Protein AF-A0A662VRE9-F1 (afdb_monomer_lite)

Foldseek 3Di:
DPVVVVVQVLVCLLCVVVVWDWPDKDWDDDPNFIKIWTWTDHPNAIEIEIEGPAEAELVNLVVQVVPDDPRYAAEYEYQHAYDPRNVVNCVVRVYHYDGNVNSVVSVVVVVVVVVVVVVVVVVVVVVVVVVVVVVVVVVD

Radius of gyration: 21.22 Å; chains: 1; bounding box: 34×25×76 Å

Secondary structure (DSSP, 8-state):
-HHHHHHHHHHHHHHHHTT-EEEEEEEEEETTEEEEEEEEEETTEEEEEEEESS-B-HHHHHHHHTTPPTTEEEEEEESS-B-HHHHHHHHHTT-EEE-HHHHHHHHHHHHHHHHHHHHHHHHHHHHHHHHHHHHHHH--

Structure (mmCIF, N/CA/C/O backbone):
data_AF-A0A662VRE9-F1
#
_entry.id   AF-A0A662VRE9-F1
#
loop_
_atom_site.group_PDB
_atom_site.id
_atom_site.type_symbol
_atom_site.label_atom_id
_atom_site.label_alt_id
_atom_site.label_comp_id
_atom_site.label_asym_id
_atom_site.label_entity_id
_atom_site.label_seq_id
_atom_site.pdbx_PDB_ins_code
_atom_site.Cartn_x
_atom_site.Cartn_y
_atom_site.Cartn_z
_atom_site.occupancy
_atom_site.B_iso_or_equiv
_atom_site.auth_seq_id
_atom_site.auth_comp_id
_atom_site.auth_asym_id
_atom_site.auth_atom_id
_atom_site.pdbx_PDB_model_num
ATOM 1 N N . MET A 1 1 ? 17.081 11.861 -3.967 1.00 49.03 1 MET A N 1
ATOM 2 C CA . MET A 1 1 ? 15.636 12.180 -4.040 1.00 49.03 1 MET A CA 1
ATOM 3 C C . MET A 1 1 ? 14.814 11.090 -4.731 1.00 49.03 1 MET A C 1
ATOM 5 O O . MET A 1 1 ? 13.612 11.078 -4.529 1.00 49.03 1 MET A O 1
ATOM 9 N N . GLU A 1 2 ? 15.421 10.143 -5.455 1.00 61.34 2 GLU A N 1
ATOM 10 C CA . GLU A 1 2 ? 14.694 9.115 -6.228 1.00 61.34 2 GLU A CA 1
ATOM 11 C C . GLU A 1 2 ? 13.970 8.054 -5.376 1.00 61.34 2 GLU A C 1
ATOM 13 O O . GLU A 1 2 ? 12.838 7.705 -5.690 1.00 61.34 2 GLU A O 1
ATOM 18 N N . ARG A 1 3 ? 14.542 7.620 -4.238 1.00 61.16 3 ARG A N 1
ATOM 19 C CA . ARG A 1 3 ? 13.941 6.555 -3.402 1.00 61.16 3 ARG A CA 1
ATOM 20 C C . ARG A 1 3 ? 12.524 6.865 -2.894 1.00 61.16 3 ARG A C 1
ATOM 22 O O . ARG A 1 3 ? 11.737 5.951 -2.727 1.00 61.16 3 ARG A O 1
ATOM 29 N N . GLY A 1 4 ? 12.183 8.131 -2.632 1.00 71.75 4 GLY A N 1
ATOM 30 C CA . GLY A 1 4 ? 10.859 8.486 -2.094 1.00 71.75 4 GLY A CA 1
ATOM 31 C C . GLY A 1 4 ? 9.720 8.333 -3.108 1.00 71.75 4 GLY A C 1
ATOM 32 O O . GLY A 1 4 ? 8.615 7.968 -2.723 1.00 71.75 4 GLY A O 1
ATOM 33 N N . LEU A 1 5 ? 10.001 8.582 -4.390 1.00 75.88 5 LEU A N 1
ATOM 34 C CA . LEU A 1 5 ? 9.031 8.409 -5.476 1.00 75.88 5 LEU A CA 1
ATOM 35 C C . LEU A 1 5 ? 8.783 6.922 -5.750 1.00 75.88 5 LEU A C 1
ATOM 37 O O . LEU A 1 5 ? 7.637 6.504 -5.869 1.00 75.88 5 LEU A O 1
ATOM 41 N N . GLU A 1 6 ? 9.848 6.120 -5.758 1.00 84.69 6 GLU A N 1
ATOM 42 C CA . GLU A 1 6 ? 9.763 4.666 -5.941 1.00 84.69 6 GLU A CA 1
ATOM 43 C C . GLU A 1 6 ? 8.912 3.998 -4.848 1.00 84.69 6 GLU A C 1
ATOM 45 O O . GLU A 1 6 ? 8.034 3.189 -5.147 1.00 84.69 6 GLU A O 1
ATOM 50 N N . LEU A 1 7 ? 9.100 4.393 -3.582 1.00 87.00 7 LEU A N 1
ATOM 51 C CA . LEU A 1 7 ? 8.306 3.863 -2.471 1.00 87.00 7 LEU A CA 1
ATOM 52 C C . LEU A 1 7 ? 6.823 4.251 -2.566 1.00 87.00 7 LEU A C 1
ATOM 54 O O . LEU A 1 7 ? 5.960 3.429 -2.259 1.00 87.00 7 LEU A O 1
ATOM 58 N N . GLU A 1 8 ? 6.502 5.469 -3.015 1.00 90.38 8 GLU A N 1
ATOM 59 C CA . GLU A 1 8 ? 5.107 5.861 -3.249 1.00 90.38 8 GLU A CA 1
ATOM 60 C C . GLU A 1 8 ? 4.468 5.005 -4.352 1.00 90.38 8 GLU A C 1
ATOM 62 O O . GLU A 1 8 ? 3.349 4.510 -4.192 1.00 90.38 8 GLU A O 1
ATOM 67 N N . GLU A 1 9 ? 5.185 4.798 -5.460 1.00 90.88 9 GLU A N 1
ATOM 68 C CA . GLU A 1 9 ? 4.731 3.956 -6.568 1.00 90.88 9 GLU A CA 1
ATOM 69 C C . GLU A 1 9 ? 4.517 2.501 -6.145 1.00 90.88 9 GLU A C 1
ATOM 71 O O . GLU A 1 9 ? 3.559 1.864 -6.581 1.00 90.88 9 GLU A O 1
ATOM 76 N N . ASP A 1 10 ? 5.397 1.955 -5.309 1.00 91.31 10 ASP A N 1
ATOM 77 C CA . ASP A 1 10 ? 5.279 0.602 -4.765 1.00 91.31 10 ASP A CA 1
ATOM 78 C C . ASP A 1 10 ? 4.040 0.448 -3.886 1.00 91.31 10 ASP A C 1
ATOM 80 O O . ASP A 1 10 ? 3.252 -0.486 -4.062 1.00 91.31 10 ASP A O 1
ATOM 84 N N . VAL A 1 11 ? 3.822 1.395 -2.975 1.00 92.62 11 VAL A N 1
ATOM 85 C CA . VAL A 1 11 ? 2.663 1.390 -2.083 1.00 92.62 11 VAL A CA 1
ATOM 86 C C . VAL A 1 11 ? 1.356 1.523 -2.882 1.00 92.62 11 VAL A C 1
ATOM 88 O O . VAL A 1 11 ? 0.415 0.753 -2.655 1.00 92.62 11 VAL A O 1
ATOM 91 N N . ARG A 1 12 ? 1.306 2.429 -3.871 1.00 95.19 12 ARG A N 1
ATOM 92 C CA . ARG A 1 12 ? 0.157 2.572 -4.786 1.00 95.19 12 ARG A CA 1
ATOM 93 C C . ARG A 1 12 ? -0.091 1.295 -5.581 1.00 95.19 12 ARG A C 1
ATOM 95 O O . ARG A 1 12 ? -1.219 0.808 -5.611 1.00 95.19 12 ARG A O 1
ATOM 102 N N . PHE A 1 13 ? 0.960 0.709 -6.156 1.00 93.00 13 PHE A N 1
ATOM 103 C CA . PHE A 1 13 ? 0.867 -0.537 -6.913 1.00 93.00 13 PHE A CA 1
ATOM 104 C C . PHE A 1 13 ? 0.253 -1.664 -6.073 1.00 93.00 13 PHE A C 1
ATOM 106 O O . PHE A 1 13 ? -0.637 -2.378 -6.540 1.00 93.00 13 PHE A O 1
ATOM 113 N N . ILE A 1 14 ? 0.690 -1.828 -4.820 1.00 93.88 14 ILE A N 1
ATOM 114 C CA . ILE A 1 14 ? 0.155 -2.866 -3.930 1.00 93.88 14 ILE A CA 1
ATOM 115 C C . ILE A 1 14 ? -1.339 -2.636 -3.664 1.00 93.88 14 ILE A C 1
ATOM 117 O O . ILE A 1 14 ? -2.124 -3.587 -3.749 1.00 93.88 14 ILE A O 1
ATOM 121 N N . ALA A 1 15 ? -1.746 -1.394 -3.378 1.00 94.75 15 ALA A N 1
ATOM 122 C CA . ALA A 1 15 ? -3.147 -1.041 -3.154 1.00 94.75 15 ALA A CA 1
ATOM 123 C C . ALA A 1 15 ? -4.014 -1.333 -4.395 1.00 94.75 15 ALA A C 1
ATOM 125 O O . ALA A 1 15 ? -5.060 -1.979 -4.290 1.00 94.75 15 ALA A O 1
ATOM 126 N N . GLU A 1 16 ? -3.548 -0.961 -5.584 1.00 93.81 16 GLU A N 1
ATOM 127 C CA . GLU A 1 16 ? -4.246 -1.223 -6.846 1.00 93.81 16 GLU A CA 1
ATOM 128 C C . GLU A 1 16 ? -4.378 -2.722 -7.138 1.00 93.81 16 GLU A C 1
ATOM 130 O O . GLU A 1 16 ? -5.448 -3.193 -7.527 1.00 93.81 16 GLU A O 1
ATOM 135 N N . LYS A 1 17 ? -3.335 -3.523 -6.876 1.00 92.06 17 LYS A N 1
ATOM 136 C CA . LYS A 1 17 ? -3.397 -4.990 -7.032 1.00 92.06 17 LYS A CA 1
ATOM 137 C C . LYS A 1 17 ? -4.331 -5.674 -6.045 1.00 92.06 17 LYS A C 1
ATOM 139 O O . LYS A 1 17 ? -4.793 -6.783 -6.303 1.00 92.06 17 LYS A O 1
ATOM 144 N N . LEU A 1 18 ? -4.636 -5.017 -4.936 1.00 91.94 18 LEU A N 1
ATOM 145 C CA . LEU A 1 18 ? -5.662 -5.442 -3.993 1.00 91.94 18 LEU A CA 1
ATOM 146 C C . LEU A 1 18 ? -7.084 -5.027 -4.416 1.00 91.94 18 LEU A C 1
ATOM 148 O O . LEU A 1 18 ? -8.053 -5.371 -3.726 1.00 91.94 18 LEU A O 1
ATOM 152 N N . GLY A 1 19 ? -7.221 -4.328 -5.545 1.00 94.50 19 GLY A N 1
ATOM 153 C CA . GLY A 1 19 ? -8.485 -3.831 -6.081 1.00 94.50 19 GLY A CA 1
ATOM 154 C C . GLY A 1 19 ? -8.951 -2.529 -5.434 1.00 94.50 19 GLY A C 1
ATOM 155 O O . GLY A 1 19 ? -10.142 -2.239 -5.473 1.00 94.50 19 GLY A O 1
ATOM 156 N N . PHE A 1 20 ? -8.052 -1.777 -4.796 1.00 96.75 20 PHE A N 1
ATOM 157 C CA . PHE A 1 20 ? -8.370 -0.448 -4.286 1.00 96.75 20 PHE A CA 1
ATOM 158 C C . PHE A 1 20 ? -8.099 0.617 -5.343 1.00 96.75 20 PHE A C 1
ATOM 160 O O . PHE A 1 20 ? -7.101 0.563 -6.058 1.00 96.75 20 PHE A O 1
ATOM 167 N N . LYS A 1 21 ? -8.955 1.634 -5.382 1.00 97.00 21 LYS A N 1
ATOM 168 C CA . LYS A 1 21 ? -8.656 2.908 -6.029 1.00 97.00 21 LYS A CA 1
ATOM 169 C C . LYS A 1 21 ? -7.985 3.823 -5.006 1.00 97.00 21 LYS A C 1
ATOM 171 O O . LYS A 1 21 ? -8.559 4.066 -3.945 1.00 97.00 21 LYS A O 1
ATOM 176 N N . VAL A 1 22 ? -6.789 4.319 -5.319 1.00 96.81 22 VAL A N 1
ATOM 177 C CA . VAL A 1 22 ? -6.075 5.297 -4.485 1.00 96.81 22 VAL A CA 1
ATOM 178 C C . VAL A 1 22 ? -6.590 6.694 -4.829 1.00 96.81 22 VAL A C 1
ATOM 180 O O . VAL A 1 22 ? -6.347 7.181 -5.929 1.00 96.81 22 VAL A O 1
ATOM 183 N N . GLU A 1 23 ? -7.310 7.339 -3.912 1.00 96.81 23 GLU A N 1
ATOM 184 C CA . GLU A 1 23 ? -7.794 8.714 -4.120 1.00 96.81 23 GLU A CA 1
ATOM 185 C C . GLU A 1 23 ? -6.683 9.731 -3.864 1.00 96.81 23 GLU A C 1
ATOM 187 O O . GLU A 1 23 ? -6.502 10.676 -4.628 1.00 96.81 23 GLU A O 1
ATOM 192 N N . TRP A 1 24 ? -5.909 9.513 -2.802 1.00 95.69 24 TRP A N 1
ATOM 193 C CA . TRP A 1 24 ? -4.709 10.283 -2.511 1.00 95.69 24 TRP A CA 1
ATOM 194 C C . TRP A 1 24 ? -3.704 9.442 -1.723 1.00 95.69 24 TRP A C 1
ATOM 196 O O . TRP A 1 24 ? -4.066 8.489 -1.028 1.00 95.69 24 TRP A O 1
ATOM 206 N N . CYS A 1 25 ? -2.434 9.812 -1.859 1.00 95.12 25 CYS A N 1
ATOM 207 C CA . CYS A 1 25 ? -1.303 9.259 -1.130 1.00 95.12 25 CYS A CA 1
ATOM 208 C C . CYS A 1 25 ? -0.430 10.436 -0.695 1.00 95.12 25 CYS A C 1
ATOM 210 O O . CYS A 1 25 ? -0.094 11.285 -1.519 1.00 95.12 25 CYS A O 1
ATOM 212 N N . GLU A 1 26 ? -0.116 10.509 0.590 1.00 94.88 26 GLU A N 1
ATOM 213 C CA . GLU A 1 26 ? 0.689 11.568 1.180 1.00 94.88 26 GLU A CA 1
ATOM 214 C C . GLU A 1 26 ? 1.864 10.949 1.928 1.00 94.88 26 GLU A C 1
ATOM 216 O O . GLU A 1 26 ? 1.700 10.037 2.742 1.00 94.88 26 GLU A O 1
ATOM 221 N N . ARG A 1 27 ? 3.060 11.466 1.659 1.00 94.19 27 ARG A N 1
ATOM 222 C CA . ARG A 1 27 ? 4.273 11.119 2.390 1.00 94.19 27 ARG A CA 1
ATOM 223 C C . ARG A 1 27 ? 4.355 11.969 3.653 1.00 94.19 27 ARG A C 1
ATOM 225 O O . ARG A 1 27 ? 4.435 13.191 3.563 1.00 94.19 27 ARG A O 1
ATOM 232 N N . LEU A 1 28 ? 4.391 11.326 4.812 1.00 92.81 28 LEU A N 1
ATOM 233 C CA . LEU A 1 28 ? 4.503 11.987 6.107 1.00 92.81 28 LEU A CA 1
ATOM 234 C C . LEU A 1 28 ? 5.832 11.632 6.769 1.00 92.81 28 LEU A C 1
ATOM 236 O O . LEU A 1 28 ? 6.323 10.507 6.661 1.00 92.81 28 LEU A O 1
ATOM 240 N N . LYS A 1 29 ? 6.405 12.614 7.467 1.00 90.25 29 LYS A N 1
ATOM 241 C CA . LYS A 1 29 ? 7.625 12.450 8.253 1.00 90.25 29 LYS A CA 1
ATOM 242 C C . LYS A 1 29 ? 7.408 12.987 9.665 1.00 90.25 29 LYS A C 1
ATOM 244 O O . LYS A 1 29 ? 7.075 14.161 9.822 1.00 90.25 29 LYS A O 1
ATOM 249 N N . ILE A 1 30 ? 7.592 12.142 10.676 1.00 85.44 30 ILE A N 1
ATOM 250 C CA . ILE A 1 30 ? 7.466 12.493 12.096 1.00 85.44 30 ILE A CA 1
ATOM 251 C C . ILE A 1 30 ? 8.793 12.157 12.776 1.00 85.44 30 ILE A C 1
ATOM 253 O O . ILE A 1 30 ? 9.121 10.994 12.975 1.00 85.44 30 ILE A O 1
ATOM 257 N N . GLY A 1 31 ? 9.579 13.180 13.116 1.00 87.50 31 GLY A N 1
ATOM 258 C CA . GLY A 1 31 ? 10.951 12.968 13.583 1.00 87.50 31 GLY A CA 1
ATOM 259 C C . GLY A 1 31 ? 11.794 12.289 12.500 1.00 87.50 31 GLY A C 1
ATOM 260 O O . GLY A 1 31 ? 11.887 12.802 11.381 1.00 87.50 31 GLY A O 1
ATOM 261 N N . ASP A 1 32 ? 12.371 11.135 12.829 1.00 85.06 32 ASP A N 1
ATOM 262 C CA . ASP A 1 32 ? 13.137 10.305 11.893 1.00 85.06 32 ASP A CA 1
ATOM 263 C C . ASP A 1 32 ? 12.278 9.265 11.159 1.00 85.06 32 ASP A C 1
ATOM 265 O O . ASP A 1 32 ? 12.742 8.661 10.190 1.00 85.06 32 ASP A O 1
ATOM 269 N N . ASP A 1 33 ? 11.014 9.109 11.559 1.00 84.81 33 ASP A N 1
ATOM 270 C CA . ASP A 1 33 ? 10.097 8.155 10.952 1.00 84.81 33 ASP A CA 1
ATOM 271 C C . ASP A 1 33 ? 9.454 8.716 9.690 1.00 84.81 33 ASP A C 1
ATOM 273 O O . ASP A 1 33 ? 8.970 9.849 9.654 1.00 84.81 33 ASP A O 1
ATOM 277 N N . GLU A 1 34 ? 9.392 7.877 8.663 1.00 90.31 34 GLU A N 1
ATOM 278 C CA . GLU A 1 34 ? 8.761 8.174 7.387 1.00 90.31 34 GLU A CA 1
ATOM 279 C C . GLU A 1 34 ? 7.752 7.081 7.028 1.00 90.31 34 GLU A C 1
ATOM 281 O O . GLU A 1 34 ? 8.064 5.889 7.064 1.00 90.31 34 GLU A O 1
ATOM 286 N N . PHE A 1 35 ? 6.540 7.493 6.660 1.00 94.50 35 PHE A N 1
ATOM 287 C CA . PHE A 1 35 ? 5.472 6.591 6.242 1.00 94.50 35 PHE A CA 1
ATOM 288 C C . PHE A 1 35 ? 4.571 7.262 5.203 1.00 94.50 35 PHE A C 1
ATOM 290 O O . PHE A 1 35 ? 4.551 8.486 5.064 1.00 94.50 35 PHE A O 1
ATOM 297 N N . PHE A 1 36 ? 3.794 6.461 4.479 1.00 96.25 36 PHE A N 1
ATOM 298 C CA . PHE A 1 36 ? 2.748 6.981 3.598 1.00 96.25 36 PHE A CA 1
ATOM 299 C C . PHE A 1 36 ? 1.386 6.828 4.245 1.00 96.25 36 PHE A C 1
ATOM 301 O O . PHE A 1 36 ? 1.075 5.778 4.805 1.00 96.25 36 PHE A O 1
ATOM 308 N N . LYS A 1 37 ? 0.552 7.853 4.123 1.00 96.62 37 LYS A N 1
ATOM 309 C CA . LYS A 1 37 ? -0.868 7.797 4.446 1.00 96.62 37 LYS A CA 1
ATOM 310 C C . LYS A 1 37 ? -1.663 7.841 3.150 1.00 96.62 37 LYS A C 1
ATOM 312 O O . LYS A 1 37 ? -1.336 8.595 2.241 1.00 96.62 37 LYS A O 1
ATOM 317 N N . MET A 1 38 ? -2.704 7.028 3.060 1.00 97.06 38 MET A N 1
ATOM 318 C CA . MET A 1 38 ? -3.542 6.933 1.873 1.00 97.06 38 MET A CA 1
ATOM 319 C C . MET A 1 38 ? -5.013 6.898 2.232 1.00 97.06 38 MET A C 1
ATOM 321 O O . MET A 1 38 ? -5.403 6.332 3.257 1.00 97.06 38 MET A O 1
ATOM 325 N N . PHE A 1 39 ? -5.825 7.397 1.308 1.00 97.12 39 PHE A N 1
ATOM 326 C CA . PHE A 1 39 ? -7.254 7.132 1.284 1.00 97.12 39 PHE A CA 1
ATOM 327 C C . PHE A 1 39 ? -7.602 6.265 0.085 1.00 97.12 39 PHE A C 1
ATOM 329 O O . PHE A 1 39 ? -7.261 6.579 -1.059 1.00 97.12 39 PHE A O 1
ATOM 336 N N . LEU A 1 40 ? -8.267 5.150 0.369 1.00 97.44 40 LEU A N 1
ATOM 337 C CA . LEU A 1 40 ? -8.555 4.106 -0.598 1.00 97.44 40 LEU A CA 1
ATOM 338 C C . LEU A 1 40 ? -10.062 3.864 -0.684 1.00 97.44 40 LEU A C 1
ATOM 340 O O . LEU A 1 40 ? -10.767 3.866 0.328 1.00 97.44 40 LEU A O 1
ATOM 344 N N . LEU A 1 41 ? -10.542 3.588 -1.894 1.00 97.12 41 LEU A N 1
ATOM 345 C CA . LEU A 1 41 ? -11.922 3.194 -2.162 1.00 97.12 41 LEU A CA 1
ATOM 346 C C . LEU A 1 41 ? -11.967 1.783 -2.741 1.00 97.12 41 LEU A C 1
ATOM 348 O O . LEU A 1 41 ? -11.171 1.443 -3.617 1.00 97.12 41 LEU A O 1
ATOM 352 N N . LYS A 1 42 ? -12.915 0.967 -2.278 1.00 96.56 42 LYS A N 1
ATOM 353 C CA . LYS A 1 42 ? -13.181 -0.360 -2.848 1.00 96.56 42 LYS A CA 1
ATOM 354 C C . LYS A 1 42 ? -14.618 -0.783 -2.589 1.00 96.56 42 LYS A C 1
ATOM 356 O O . LYS A 1 42 ? -15.047 -0.772 -1.441 1.00 96.56 42 LYS A O 1
ATOM 361 N N . ASP A 1 43 ? -15.337 -1.154 -3.647 1.00 94.81 43 ASP A N 1
ATOM 362 C CA . ASP A 1 43 ? -16.713 -1.673 -3.583 1.00 94.81 43 ASP A CA 1
ATOM 363 C C . ASP A 1 43 ? -17.667 -0.785 -2.750 1.00 94.81 43 ASP A C 1
ATOM 365 O O . ASP A 1 43 ? -18.484 -1.269 -1.973 1.00 94.81 43 ASP A O 1
ATOM 369 N N . GLY A 1 44 ? -17.520 0.542 -2.865 1.00 92.56 44 GLY A N 1
ATOM 370 C CA . GLY A 1 44 ? -18.280 1.533 -2.086 1.00 92.56 44 GLY A CA 1
ATOM 371 C C . GLY A 1 44 ? -17.779 1.768 -0.652 1.00 92.56 44 GLY A C 1
ATOM 372 O O . GLY A 1 44 ? -18.221 2.713 -0.003 1.00 92.56 44 GLY A O 1
ATOM 373 N N . GLY A 1 45 ? -16.831 0.966 -0.166 1.00 95.06 45 GLY A N 1
ATOM 374 C CA . GLY A 1 45 ? -16.171 1.139 1.125 1.00 95.06 45 GLY A CA 1
ATOM 375 C C . GLY A 1 45 ? -15.043 2.172 1.093 1.00 95.06 45 GLY A C 1
ATOM 376 O O . GLY A 1 45 ? -14.338 2.316 0.089 1.00 95.06 45 GLY A O 1
ATOM 377 N N . LYS A 1 46 ? -14.858 2.862 2.224 1.00 96.75 46 LYS A N 1
ATOM 378 C CA . LYS A 1 46 ? -13.804 3.856 2.456 1.00 96.75 46 LYS A CA 1
ATOM 379 C C . LYS A 1 46 ? -12.763 3.304 3.418 1.00 96.75 46 LYS A C 1
ATOM 381 O O . LYS A 1 46 ? -13.108 2.707 4.440 1.00 96.75 46 LYS A O 1
ATOM 386 N N . TYR A 1 47 ? -11.496 3.528 3.102 1.00 96.94 47 TYR A N 1
ATOM 387 C CA . TYR A 1 47 ? -10.388 3.025 3.896 1.00 96.94 47 TYR A CA 1
ATOM 388 C C . TYR A 1 47 ? -9.325 4.101 4.079 1.00 96.94 47 TYR A C 1
ATOM 390 O O . TYR A 1 47 ? -8.984 4.811 3.134 1.00 96.94 47 TYR A O 1
ATOM 398 N N . VAL A 1 48 ? -8.765 4.170 5.282 1.00 97.25 48 VAL A N 1
ATOM 399 C CA . VAL A 1 48 ? -7.517 4.889 5.545 1.00 97.25 48 VAL A CA 1
ATOM 400 C C . VAL A 1 48 ? -6.430 3.848 5.732 1.00 97.25 48 VAL A C 1
ATOM 402 O O . VAL A 1 48 ? -6.573 2.927 6.540 1.00 97.25 48 VAL A O 1
ATOM 405 N N . ALA A 1 49 ? -5.352 3.986 4.971 1.00 97.38 49 ALA A N 1
ATOM 406 C CA . ALA A 1 49 ? -4.214 3.092 5.046 1.00 97.38 49 ALA A CA 1
ATOM 407 C C . ALA A 1 49 ? -2.937 3.841 5.427 1.00 97.38 49 ALA A C 1
ATOM 409 O O . ALA A 1 49 ? -2.723 4.967 4.979 1.00 97.38 49 ALA A O 1
ATOM 410 N N . LYS A 1 50 ? -2.077 3.199 6.221 1.00 97.19 50 LYS A N 1
ATOM 411 C CA . LYS A 1 50 ? -0.711 3.667 6.490 1.00 97.19 50 LYS A CA 1
ATOM 412 C C . LYS A 1 50 ? 0.309 2.624 6.049 1.00 97.19 50 LYS A C 1
ATOM 414 O O . LYS A 1 50 ? 0.118 1.439 6.312 1.00 97.19 50 LYS A O 1
ATOM 419 N N . ALA A 1 51 ? 1.364 3.051 5.368 1.00 97.06 51 ALA A N 1
ATOM 420 C CA . ALA A 1 51 ? 2.450 2.192 4.914 1.00 97.06 51 ALA A CA 1
ATOM 421 C C . ALA A 1 51 ? 3.764 2.580 5.591 1.00 97.06 51 ALA A C 1
ATOM 423 O O . ALA A 1 51 ? 4.233 3.703 5.413 1.00 97.06 51 ALA A O 1
ATOM 424 N N . PHE A 1 52 ? 4.340 1.646 6.343 1.00 95.44 52 PHE A N 1
ATOM 425 C CA . PHE A 1 52 ? 5.555 1.841 7.130 1.00 95.44 52 PHE A CA 1
ATOM 426 C C . PHE A 1 52 ? 6.707 1.009 6.562 1.00 95.44 52 PHE A C 1
ATOM 428 O O . PHE A 1 52 ? 6.522 -0.160 6.218 1.00 95.44 52 PHE A O 1
ATOM 435 N N . PHE A 1 53 ? 7.903 1.605 6.523 1.00 92.75 53 PHE A N 1
ATOM 436 C CA . PHE A 1 53 ? 9.161 0.968 6.085 1.00 92.75 53 PHE A CA 1
ATOM 437 C C . PHE A 1 53 ? 10.079 0.585 7.248 1.00 92.75 53 PHE A C 1
ATOM 439 O O . PHE A 1 53 ? 11.269 0.349 7.067 1.00 92.75 53 PHE A O 1
ATOM 446 N N . ARG A 1 54 ? 9.504 0.545 8.447 1.00 93.50 54 ARG A N 1
ATOM 447 C CA . ARG A 1 54 ? 10.092 0.007 9.668 1.00 93.50 54 ARG A CA 1
ATOM 448 C C . ARG A 1 54 ? 9.121 -0.994 10.283 1.00 93.50 54 ARG A C 1
ATOM 450 O O . ARG A 1 54 ? 7.993 -1.137 9.802 1.00 93.50 54 ARG A O 1
ATOM 457 N N . GLU A 1 55 ? 9.566 -1.686 11.323 1.00 95.12 55 GLU A N 1
ATOM 458 C CA . GLU A 1 55 ? 8.675 -2.526 12.117 1.00 95.12 55 GLU A CA 1
ATOM 459 C C . GLU A 1 55 ? 7.565 -1.654 12.725 1.00 95.12 55 GLU A C 1
ATOM 461 O O . GLU A 1 55 ? 7.827 -0.564 13.244 1.00 95.12 55 GLU A O 1
ATOM 466 N N . VAL A 1 56 ? 6.320 -2.107 12.581 1.00 96.31 56 VAL A N 1
ATOM 467 C CA . VAL A 1 56 ? 5.122 -1.419 13.079 1.00 96.31 56 VAL A CA 1
ATOM 468 C C . VAL A 1 56 ? 4.858 -1.837 14.516 1.00 96.31 56 VAL A C 1
ATOM 470 O O . VAL A 1 56 ? 4.784 -3.035 14.804 1.00 96.31 56 VAL A O 1
ATOM 473 N N . ASP A 1 57 ? 4.647 -0.860 15.390 1.00 96.38 57 ASP A N 1
ATOM 474 C CA . ASP A 1 57 ? 4.334 -1.074 16.798 1.00 96.38 57 ASP A CA 1
ATOM 475 C C . ASP A 1 57 ? 2.852 -0.798 17.127 1.00 96.38 57 ASP A C 1
ATOM 477 O O . ASP A 1 57 ? 2.026 -0.474 16.270 1.00 96.38 57 ASP A O 1
ATOM 481 N N . GLU A 1 58 ? 2.469 -1.000 18.389 1.00 96.81 58 GLU A N 1
ATOM 482 C CA . GLU A 1 58 ? 1.087 -0.787 18.833 1.00 96.81 58 GLU A CA 1
ATOM 483 C C . GLU A 1 58 ? 0.659 0.691 18.747 1.00 96.81 58 GLU A C 1
ATOM 485 O O . GLU A 1 58 ? -0.523 0.987 18.542 1.00 96.81 58 GLU A O 1
ATOM 490 N N . ILE A 1 59 ? 1.601 1.627 18.901 1.00 95.62 59 ILE A N 1
ATOM 491 C CA . ILE A 1 59 ? 1.327 3.066 18.853 1.00 95.62 59 ILE A CA 1
ATOM 492 C C . ILE A 1 59 ? 0.893 3.441 17.440 1.00 95.62 59 ILE A C 1
ATOM 494 O O . ILE A 1 59 ? -0.124 4.116 17.293 1.00 95.62 59 ILE A O 1
ATOM 498 N N . ASP A 1 60 ? 1.570 2.929 16.414 1.00 95.75 60 ASP A N 1
ATOM 499 C CA . ASP A 1 60 ? 1.210 3.163 15.013 1.00 95.75 60 ASP A CA 1
ATOM 500 C C . ASP A 1 60 ? -0.244 2.760 14.710 1.00 95.75 60 ASP A C 1
ATOM 502 O O . ASP A 1 60 ? -0.993 3.497 14.052 1.00 95.75 60 ASP A O 1
ATOM 506 N N . VAL A 1 61 ? -0.669 1.601 15.231 1.00 96.75 61 VAL A N 1
ATOM 507 C CA . VAL A 1 61 ? -2.044 1.099 15.091 1.00 96.75 61 VAL A CA 1
ATOM 508 C C . VAL A 1 61 ? -3.024 2.027 15.803 1.00 96.75 61 VAL A C 1
ATOM 510 O O . VAL A 1 61 ? -4.042 2.408 15.225 1.00 96.75 61 VAL A O 1
ATOM 513 N N . LYS A 1 62 ? -2.717 2.447 17.035 1.00 96.31 62 LYS A N 1
ATOM 514 C CA . LYS A 1 62 ? -3.555 3.385 17.801 1.00 96.31 62 LYS A CA 1
ATOM 515 C C . LYS A 1 62 ? -3.670 4.743 17.116 1.00 96.31 62 LYS A C 1
ATOM 517 O O . LYS A 1 62 ? -4.761 5.311 17.071 1.00 96.31 62 LYS A O 1
ATOM 522 N N . THR A 1 63 ? -2.584 5.250 16.538 1.00 95.00 63 THR A N 1
ATOM 523 C CA . THR A 1 63 ? -2.608 6.499 15.774 1.00 95.00 63 THR A CA 1
ATOM 524 C C . THR A 1 63 ? -3.496 6.357 14.544 1.00 95.00 63 THR A C 1
ATOM 526 O O . THR A 1 63 ? -4.293 7.248 14.276 1.00 95.00 63 THR A O 1
ATOM 529 N N . LEU A 1 64 ? -3.428 5.241 13.809 1.00 95.75 64 LEU A N 1
ATOM 530 C CA . LEU A 1 64 ? -4.375 4.983 12.719 1.00 95.75 64 LEU A CA 1
ATOM 531 C C . LEU A 1 64 ? -5.827 4.960 13.219 1.00 95.75 64 LEU A C 1
ATOM 533 O O . LEU A 1 64 ? -6.679 5.606 12.620 1.00 95.75 64 LEU A O 1
ATOM 537 N N . LEU A 1 65 ? -6.103 4.252 14.315 1.00 95.94 65 LEU A N 1
ATOM 538 C CA . LEU A 1 65 ? -7.449 4.137 14.883 1.00 95.94 65 LEU A CA 1
ATOM 539 C C . LEU A 1 65 ? -8.037 5.496 15.280 1.00 95.94 65 LEU A C 1
ATOM 541 O O . LEU A 1 65 ? -9.217 5.729 15.042 1.00 95.94 65 LEU A O 1
ATOM 545 N N . SER A 1 66 ? -7.219 6.411 15.811 1.00 94.25 66 SER A N 1
ATOM 546 C CA . SER A 1 66 ? -7.661 7.772 16.158 1.00 94.25 66 SER A CA 1
ATOM 547 C C . SER A 1 66 ? -8.091 8.628 14.960 1.00 94.25 66 SER A C 1
ATOM 549 O O . SER A 1 66 ? -8.720 9.666 15.141 1.00 94.25 66 SER A O 1
ATOM 551 N N . GLU A 1 67 ? -7.765 8.199 13.739 1.00 91.06 67 GLU A N 1
ATOM 552 C CA . GLU A 1 67 ? -8.109 8.889 12.493 1.00 91.06 67 GLU A CA 1
ATOM 553 C C . GLU A 1 67 ? -9.329 8.273 11.790 1.00 91.06 67 GLU A C 1
ATOM 555 O O . GLU A 1 67 ? -9.759 8.781 10.751 1.00 91.06 67 GLU A O 1
ATOM 560 N N . LEU A 1 68 ? -9.870 7.166 12.309 1.00 93.06 68 LEU A N 1
ATOM 561 C CA . LEU A 1 68 ? -11.033 6.507 11.724 1.00 93.06 68 LEU A CA 1
ATOM 562 C C . LEU A 1 68 ? -12.324 7.171 12.214 1.00 93.06 68 LEU A C 1
ATOM 564 O O . LEU A 1 68 ? -12.545 7.341 13.411 1.00 93.06 68 LEU A O 1
ATOM 568 N N . TYR A 1 69 ? -13.190 7.512 11.263 1.00 89.19 69 TYR A N 1
ATOM 569 C CA . TYR A 1 69 ? -14.553 7.980 11.510 1.00 89.19 69 TYR A CA 1
ATOM 570 C C . TYR A 1 69 ? -15.557 6.853 11.244 1.00 89.19 69 TYR A C 1
ATOM 572 O O . TYR A 1 69 ? -15.192 5.789 10.734 1.00 89.19 69 TYR A O 1
ATOM 580 N N . GLU A 1 70 ? -16.830 7.104 11.553 1.00 84.00 70 GLU A N 1
ATOM 581 C CA . GLU A 1 70 ? -17.935 6.208 11.204 1.00 84.00 70 GLU A CA 1
ATOM 582 C C . GLU A 1 70 ? -17.862 5.839 9.703 1.00 84.00 70 GLU A C 1
ATOM 584 O O . GLU A 1 70 ? -17.592 6.688 8.850 1.00 84.00 70 GLU A O 1
ATOM 589 N N . ASP A 1 71 ? -17.995 4.544 9.397 1.00 90.44 71 ASP A N 1
ATOM 590 C CA . ASP A 1 71 ? -17.881 3.933 8.059 1.00 90.44 71 ASP A CA 1
ATOM 591 C C . ASP A 1 71 ? -16.496 3.914 7.376 1.00 90.44 71 ASP A C 1
ATOM 593 O O . ASP A 1 71 ? -16.385 3.472 6.225 1.00 90.44 71 ASP A O 1
ATOM 597 N N . ILE A 1 72 ? -15.417 4.321 8.055 1.00 94.88 72 ILE A N 1
ATOM 598 C CA . ILE A 1 72 ? -14.050 4.243 7.511 1.00 94.88 72 ILE A CA 1
ATOM 599 C C . ILE A 1 72 ? -13.274 3.095 8.159 1.00 94.88 72 ILE A C 1
ATOM 601 O O . ILE A 1 72 ? -13.143 3.011 9.377 1.00 94.88 72 ILE A O 1
ATOM 605 N N . ARG A 1 73 ? -12.705 2.212 7.333 1.00 96.19 73 ARG A N 1
ATOM 606 C CA . ARG A 1 73 ? -11.918 1.059 7.799 1.00 96.19 73 ARG A CA 1
ATOM 607 C C . ARG A 1 73 ? -10.417 1.349 7.776 1.00 96.19 73 ARG A C 1
ATOM 609 O O . ARG A 1 73 ? -9.913 1.980 6.851 1.00 96.19 73 ARG A O 1
ATOM 616 N N . GLY A 1 74 ? -9.693 0.841 8.771 1.00 97.06 74 GLY A N 1
ATOM 617 C CA . GLY A 1 74 ? -8.241 0.987 8.869 1.00 97.06 74 GLY A CA 1
ATOM 618 C C . GLY A 1 74 ? -7.471 -0.122 8.152 1.00 97.06 74 GLY A C 1
ATOM 619 O O . GLY A 1 74 ? -7.888 -1.284 8.129 1.00 97.06 74 GLY A O 1
ATOM 620 N N . MET A 1 75 ? -6.313 0.230 7.601 1.00 97.44 75 MET A N 1
ATOM 621 C CA . MET A 1 75 ? -5.385 -0.701 6.970 1.00 97.44 75 MET A CA 1
ATOM 622 C C . MET A 1 75 ? -3.926 -0.319 7.230 1.00 97.44 75 MET A C 1
ATOM 624 O O . MET A 1 75 ? -3.579 0.859 7.278 1.00 97.44 75 MET A O 1
ATOM 628 N N . ILE A 1 76 ? -3.058 -1.318 7.359 1.00 97.38 76 ILE A N 1
ATOM 629 C CA . ILE A 1 76 ? -1.617 -1.133 7.532 1.00 97.38 76 ILE A CA 1
ATOM 630 C C . ILE A 1 76 ? -0.866 -1.971 6.500 1.00 97.38 76 ILE A C 1
ATOM 632 O O . ILE A 1 76 ? -1.153 -3.155 6.328 1.00 97.38 76 ILE A O 1
ATOM 636 N N . PHE A 1 77 ? 0.112 -1.356 5.841 1.00 96.81 77 PHE A N 1
ATOM 637 C CA . PHE A 1 77 ? 1.128 -2.026 5.035 1.00 96.81 77 PHE A CA 1
ATOM 638 C C . PHE A 1 77 ? 2.456 -1.975 5.794 1.00 96.81 77 PHE A C 1
ATOM 640 O O . PHE A 1 77 ? 3.030 -0.903 5.969 1.00 96.81 77 PHE A O 1
ATOM 647 N N . ALA A 1 78 ? 2.929 -3.121 6.270 1.00 96.19 78 ALA A N 1
ATOM 648 C CA . ALA A 1 78 ? 4.102 -3.221 7.128 1.00 96.19 78 ALA A CA 1
ATOM 649 C C . ALA A 1 78 ? 5.264 -3.887 6.378 1.00 96.19 78 ALA A C 1
ATOM 651 O O . ALA A 1 78 ? 5.373 -5.112 6.356 1.00 96.19 78 ALA A O 1
ATOM 652 N N . PHE A 1 79 ? 6.131 -3.086 5.750 1.00 94.06 79 PHE A N 1
ATOM 653 C CA . PHE A 1 79 ? 7.192 -3.595 4.867 1.00 94.06 79 PHE A CA 1
ATOM 654 C C . PHE A 1 79 ? 8.270 -4.381 5.620 1.00 94.06 79 PHE A C 1
ATOM 656 O O . PHE A 1 79 ? 8.790 -5.356 5.084 1.00 94.06 79 PHE A O 1
ATOM 663 N N . GLU A 1 80 ? 8.569 -4.005 6.864 1.00 93.44 80 GLU A N 1
ATOM 664 C CA . GLU A 1 80 ? 9.512 -4.740 7.721 1.00 93.44 80 GLU A CA 1
ATOM 665 C C . GLU A 1 80 ? 8.807 -5.664 8.729 1.00 93.44 80 GLU A C 1
ATOM 667 O O . GLU A 1 80 ? 9.466 -6.426 9.431 1.00 93.44 80 GLU A O 1
ATOM 672 N N . GLY A 1 81 ? 7.470 -5.668 8.750 1.00 94.56 81 GLY A N 1
ATOM 673 C CA . GLY A 1 81 ? 6.651 -6.478 9.654 1.00 94.56 81 GLY A CA 1
ATOM 674 C C . GLY A 1 81 ? 6.035 -5.691 10.815 1.00 94.56 81 GLY A C 1
ATOM 675 O O . GLY A 1 81 ? 6.091 -4.463 10.868 1.00 94.56 81 GLY A O 1
ATOM 676 N N . CYS A 1 82 ? 5.397 -6.419 11.730 1.00 95.12 82 CYS A N 1
ATOM 677 C CA . CYS A 1 82 ? 4.696 -5.874 12.892 1.00 95.12 82 CYS A CA 1
ATOM 678 C C . CYS A 1 82 ? 5.155 -6.585 14.162 1.00 95.12 82 CYS A C 1
ATOM 680 O O . CYS A 1 82 ? 5.345 -7.806 14.151 1.00 95.12 82 CYS A O 1
ATOM 682 N N . THR A 1 83 ? 5.197 -5.857 15.277 1.00 96.75 83 THR A N 1
ATOM 683 C CA . THR A 1 83 ? 5.310 -6.485 16.594 1.00 96.75 83 THR A CA 1
ATOM 684 C C . THR A 1 83 ? 4.063 -7.322 16.905 1.00 96.75 83 THR A C 1
ATOM 686 O O . THR A 1 83 ? 2.988 -7.152 16.311 1.00 96.75 83 THR A O 1
ATOM 689 N N . LYS A 1 84 ? 4.181 -8.251 17.861 1.00 96.25 84 LYS A N 1
ATOM 690 C CA . LYS A 1 84 ? 3.053 -9.107 18.270 1.00 96.25 84 LYS A CA 1
ATOM 691 C C . LYS A 1 84 ? 1.916 -8.279 18.863 1.00 96.25 84 LYS A C 1
ATOM 693 O O . LYS A 1 84 ? 0.747 -8.567 18.617 1.00 96.25 84 LYS A O 1
ATOM 698 N N . GLU A 1 85 ? 2.270 -7.244 19.612 1.00 97.25 85 GLU A N 1
ATOM 699 C CA . GLU A 1 85 ? 1.365 -6.298 20.249 1.00 97.25 85 GLU A CA 1
ATOM 700 C C . GLU A 1 85 ? 0.608 -5.482 19.195 1.00 97.25 85 GLU A C 1
ATOM 702 O O . GLU A 1 85 ? -0.617 -5.375 19.265 1.00 97.25 85 GLU A O 1
ATOM 707 N N . ALA A 1 86 ? 1.309 -4.990 18.166 1.00 97.19 86 ALA A N 1
ATOM 708 C CA . ALA A 1 86 ? 0.698 -4.286 17.042 1.00 97.19 86 ALA A CA 1
ATOM 709 C C . ALA A 1 86 ? -0.310 -5.172 16.300 1.00 97.19 86 ALA A C 1
ATOM 711 O O . ALA A 1 86 ? -1.445 -4.763 16.054 1.00 97.19 86 ALA A O 1
ATOM 712 N N . LEU A 1 87 ? 0.075 -6.415 15.993 1.00 96.38 87 LEU A N 1
ATOM 713 C CA . LEU A 1 87 ? -0.791 -7.358 15.290 1.00 96.38 87 LEU A CA 1
ATOM 714 C C . LEU A 1 87 ? -2.033 -7.722 16.118 1.00 96.38 87 LEU A C 1
ATOM 716 O O . LEU A 1 87 ? -3.146 -7.755 15.590 1.00 96.38 87 LEU A O 1
ATOM 720 N N . ALA A 1 88 ? -1.866 -7.956 17.423 1.00 97.00 88 ALA A N 1
ATOM 721 C CA . ALA A 1 88 ? -2.979 -8.215 18.332 1.00 97.00 88 ALA A CA 1
ATOM 722 C C . ALA A 1 88 ? -3.935 -7.011 18.425 1.00 97.00 88 ALA A C 1
ATOM 724 O O . ALA A 1 88 ? -5.158 -7.185 18.377 1.00 97.00 88 ALA A O 1
ATOM 725 N N . CYS A 1 89 ? -3.389 -5.794 18.498 1.00 97.44 89 CYS A N 1
ATOM 726 C CA . CYS A 1 89 ? -4.158 -4.553 18.518 1.00 97.44 89 CYS A CA 1
ATOM 727 C C . CYS A 1 89 ? -4.945 -4.354 17.216 1.00 97.44 89 CYS A C 1
ATOM 729 O O . CYS A 1 89 ? -6.149 -4.091 17.254 1.00 97.44 89 CYS A O 1
ATOM 731 N N . ALA A 1 90 ? -4.298 -4.548 16.065 1.00 96.81 90 ALA A N 1
ATOM 732 C CA . ALA A 1 90 ? -4.929 -4.401 14.760 1.00 96.81 90 ALA A CA 1
ATOM 733 C C . ALA A 1 90 ? -6.089 -5.393 14.579 1.00 96.81 90 ALA A C 1
ATOM 735 O O . ALA A 1 90 ? -7.201 -4.985 14.240 1.00 96.81 90 ALA A O 1
ATOM 736 N N . ASN A 1 91 ? -5.866 -6.669 14.908 1.00 96.06 91 ASN A N 1
ATOM 737 C CA . ASN A 1 91 ? -6.892 -7.710 14.827 1.00 96.06 91 ASN A CA 1
ATOM 738 C C . ASN A 1 91 ? -8.099 -7.412 15.726 1.00 96.06 91 ASN A C 1
ATOM 740 O O . ASN A 1 91 ? -9.240 -7.545 15.286 1.00 96.06 91 ASN A O 1
ATOM 744 N N . SER A 1 92 ? -7.855 -6.959 16.959 1.00 96.56 92 SER A N 1
ATOM 745 C CA . SER A 1 92 ? -8.921 -6.652 17.926 1.00 96.56 92 SER A CA 1
ATOM 746 C C . SER A 1 92 ? -9.813 -5.485 17.490 1.00 96.56 92 SER A C 1
ATOM 748 O O . SER A 1 92 ? -10.968 -5.417 17.897 1.00 96.56 92 SER A O 1
ATOM 750 N N . ASN A 1 93 ? -9.299 -4.588 16.643 1.00 95.50 93 ASN A N 1
ATOM 751 C CA . ASN A 1 93 ? -10.018 -3.413 16.148 1.00 95.50 93 ASN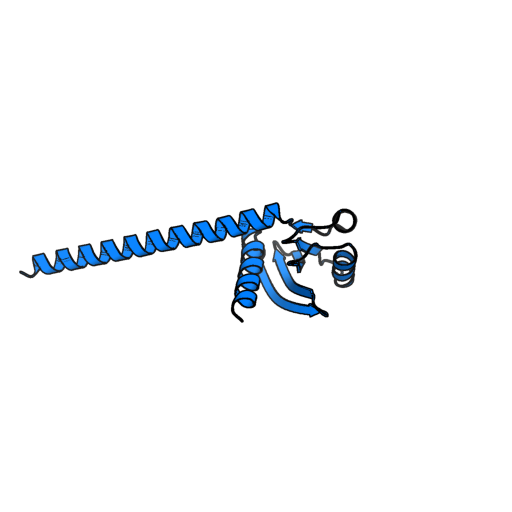 A CA 1
ATOM 752 C C . ASN A 1 93 ? -10.431 -3.526 14.668 1.00 95.50 93 ASN A C 1
ATOM 754 O O . ASN A 1 93 ? -10.854 -2.542 14.064 1.00 95.50 93 ASN A O 1
ATOM 758 N N . GLY A 1 94 ? -10.289 -4.705 14.050 1.00 94.62 94 GLY A N 1
ATOM 759 C CA . GLY A 1 94 ? -10.649 -4.918 12.644 1.00 94.62 94 GLY A CA 1
ATOM 760 C C . GLY A 1 94 ? -9.775 -4.157 11.638 1.00 94.62 94 GLY A C 1
ATOM 761 O O . GLY A 1 94 ? -10.191 -3.953 10.495 1.00 94.62 94 GLY A O 1
ATOM 762 N N . VAL A 1 95 ? -8.570 -3.739 12.035 1.00 96.88 95 VAL A N 1
ATOM 763 C CA . VAL A 1 95 ? -7.584 -3.123 11.140 1.00 96.88 95 VAL A CA 1
ATOM 764 C C . VAL A 1 95 ? -6.906 -4.222 10.339 1.00 96.88 95 VAL A C 1
ATOM 766 O O . VAL A 1 95 ? -6.322 -5.153 10.893 1.00 96.88 95 VAL A O 1
ATOM 769 N N . LYS A 1 96 ? -6.959 -4.112 9.011 1.00 96.06 96 LYS A N 1
ATOM 770 C CA . LYS A 1 96 ? -6.330 -5.103 8.138 1.00 96.06 96 LYS A CA 1
ATOM 771 C C . LYS A 1 96 ? -4.833 -4.839 8.019 1.00 96.06 96 LYS A C 1
ATOM 773 O O . LYS A 1 96 ? -4.443 -3.770 7.561 1.00 96.06 96 LYS A O 1
ATOM 778 N N . VAL A 1 97 ? -4.014 -5.830 8.347 1.00 96.38 97 VAL A N 1
ATOM 779 C CA . VAL A 1 97 ? -2.555 -5.760 8.203 1.00 96.38 97 VAL A CA 1
ATOM 780 C C . VAL A 1 97 ? -2.113 -6.570 6.987 1.00 96.38 97 VAL A C 1
ATOM 782 O O . VAL A 1 97 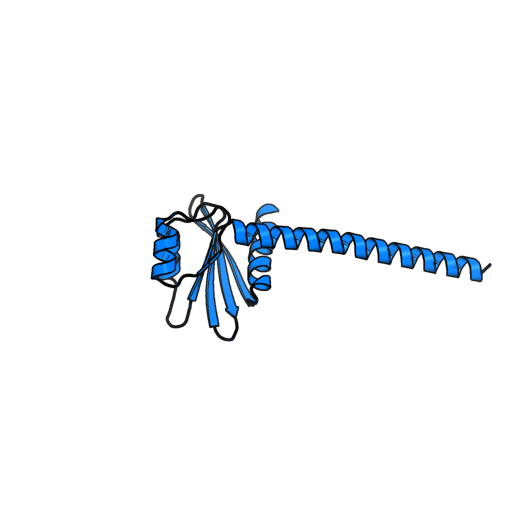? -2.534 -7.713 6.811 1.00 96.38 97 VAL A O 1
ATOM 785 N N . TYR A 1 98 ? -1.275 -5.972 6.145 1.00 95.19 98 TYR A N 1
ATOM 786 C CA . TYR A 1 98 ? -0.509 -6.659 5.111 1.00 95.19 98 TYR A CA 1
ATOM 787 C C . TYR A 1 98 ? 0.951 -6.674 5.536 1.00 95.19 98 TYR A C 1
ATOM 789 O O . TYR A 1 98 ? 1.582 -5.622 5.646 1.00 95.19 98 TYR A O 1
ATOM 797 N N . ASP A 1 99 ? 1.447 -7.870 5.813 1.00 90.75 99 ASP A N 1
ATOM 798 C CA . ASP A 1 99 ? 2.786 -8.094 6.335 1.00 90.75 99 ASP A CA 1
ATOM 799 C C . ASP A 1 99 ? 3.866 -8.070 5.243 1.00 90.75 99 ASP A C 1
ATOM 801 O O . ASP A 1 99 ? 3.607 -7.945 4.039 1.00 90.75 99 ASP A O 1
ATOM 805 N N . ARG A 1 100 ? 5.110 -8.208 5.702 1.00 90.50 100 ARG A N 1
ATOM 806 C CA . ARG A 1 100 ? 6.309 -8.223 4.872 1.00 90.50 100 ARG A CA 1
ATOM 807 C C . ARG A 1 100 ? 6.267 -9.295 3.788 1.00 90.50 100 ARG A C 1
ATOM 809 O O . ARG A 1 100 ? 6.649 -9.010 2.656 1.00 90.50 100 ARG A O 1
ATOM 816 N N . GLU A 1 101 ? 5.837 -10.515 4.108 1.00 88.81 101 GLU A N 1
ATOM 817 C CA . GLU A 1 101 ? 5.810 -11.613 3.134 1.00 88.81 101 GLU A CA 1
ATOM 818 C C . GLU A 1 101 ? 4.818 -11.317 2.009 1.00 88.81 101 GLU A C 1
ATOM 820 O O . GLU A 1 101 ? 5.141 -11.464 0.823 1.00 88.81 101 GLU A O 1
ATOM 825 N N . TYR A 1 102 ? 3.635 -10.819 2.371 1.00 88.56 102 TYR A N 1
ATOM 826 C CA . TYR A 1 102 ? 2.629 -10.399 1.411 1.00 88.56 102 TYR A CA 1
ATOM 827 C C . TYR A 1 102 ? 3.149 -9.276 0.504 1.00 88.56 102 TYR A C 1
ATOM 829 O O . TYR A 1 102 ? 3.025 -9.353 -0.723 1.00 88.56 102 TYR A O 1
ATOM 837 N N . ILE A 1 103 ? 3.750 -8.241 1.095 1.00 90.19 103 ILE A N 1
ATOM 838 C CA . ILE A 1 103 ? 4.286 -7.083 0.372 1.00 90.19 103 ILE A CA 1
ATOM 839 C C . ILE A 1 103 ? 5.419 -7.503 -0.570 1.00 90.19 103 ILE A C 1
ATOM 841 O O . ILE A 1 103 ? 5.371 -7.185 -1.760 1.00 90.19 103 ILE A O 1
ATOM 845 N N . ALA A 1 104 ? 6.388 -8.280 -0.082 1.00 87.81 104 ALA A N 1
ATOM 846 C CA . ALA A 1 104 ? 7.527 -8.744 -0.872 1.00 87.81 104 ALA A CA 1
ATOM 847 C C . ALA A 1 104 ? 7.084 -9.552 -2.099 1.00 87.81 104 ALA A C 1
ATOM 849 O O . ALA A 1 104 ? 7.605 -9.356 -3.199 1.00 87.81 104 ALA A O 1
ATOM 850 N N . ASN A 1 105 ? 6.073 -10.412 -1.943 1.00 88.94 105 ASN A N 1
ATOM 851 C CA . ASN A 1 105 ? 5.505 -11.167 -3.056 1.00 88.94 105 ASN A CA 1
ATOM 852 C C . ASN A 1 105 ? 4.923 -10.230 -4.132 1.00 88.94 105 ASN A C 1
ATOM 854 O O . ASN A 1 105 ? 5.213 -10.379 -5.321 1.00 88.94 105 ASN A O 1
ATOM 858 N N . ARG A 1 106 ? 4.168 -9.199 -3.730 1.00 88.19 106 ARG A N 1
ATOM 859 C CA . ARG A 1 106 ? 3.599 -8.225 -4.676 1.00 88.19 106 ARG A CA 1
ATOM 860 C C . ARG A 1 106 ? 4.666 -7.429 -5.419 1.00 88.19 106 ARG A C 1
ATOM 862 O O . ARG A 1 106 ? 4.541 -7.265 -6.631 1.00 88.19 106 ARG A O 1
ATOM 869 N N . LEU A 1 107 ? 5.717 -6.991 -4.737 1.00 85.81 107 LEU A N 1
ATOM 870 C CA . LEU A 1 107 ? 6.818 -6.269 -5.381 1.00 85.81 107 LEU A CA 1
ATOM 871 C C . LEU A 1 107 ? 7.605 -7.160 -6.347 1.00 85.81 107 LEU A C 1
ATOM 873 O O . LEU A 1 107 ? 7.959 -6.721 -7.440 1.00 85.81 107 LEU A O 1
ATOM 877 N N . ASN A 1 108 ? 7.798 -8.436 -6.011 1.00 87.81 108 ASN A N 1
ATOM 878 C CA . ASN A 1 108 ? 8.426 -9.381 -6.928 1.00 87.81 108 ASN A CA 1
ATOM 879 C C . ASN A 1 108 ? 7.592 -9.565 -8.212 1.00 87.81 108 ASN A C 1
ATOM 881 O O . ASN A 1 108 ? 8.134 -9.571 -9.314 1.00 87.81 108 ASN A O 1
ATOM 885 N N . ILE A 1 109 ? 6.259 -9.613 -8.093 1.00 86.38 109 ILE A N 1
ATOM 886 C CA . ILE A 1 109 ? 5.361 -9.620 -9.258 1.00 86.38 109 ILE A CA 1
ATOM 887 C C . ILE A 1 109 ? 5.517 -8.333 -10.088 1.00 86.38 109 ILE A C 1
ATOM 889 O O . ILE A 1 109 ? 5.577 -8.422 -11.314 1.00 86.38 109 ILE A O 1
ATOM 893 N N . LYS A 1 110 ? 5.613 -7.144 -9.465 1.00 84.44 110 LYS A N 1
ATOM 894 C CA . LYS A 1 110 ? 5.872 -5.870 -10.178 1.00 84.44 110 LYS A CA 1
ATOM 895 C C . LYS A 1 110 ? 7.157 -5.956 -11.004 1.00 84.44 110 LYS A C 1
ATOM 897 O O . LYS A 1 110 ? 7.149 -5.600 -12.181 1.00 84.44 110 LYS A O 1
ATOM 902 N N . LYS A 1 111 ? 8.231 -6.480 -10.405 1.00 86.38 111 LYS A N 1
ATOM 903 C CA . LYS A 1 111 ? 9.529 -6.654 -11.064 1.00 86.38 111 LYS A CA 1
ATOM 904 C C . LYS A 1 111 ? 9.439 -7.588 -12.273 1.00 86.38 111 LYS A C 1
ATOM 906 O O . LYS A 1 111 ? 9.848 -7.199 -13.363 1.00 86.38 111 LYS A O 1
ATOM 911 N N . LEU A 1 112 ? 8.823 -8.762 -12.109 1.00 87.44 112 LEU A N 1
ATOM 912 C CA . LEU A 1 112 ? 8.623 -9.725 -13.201 1.00 87.44 112 LEU A CA 1
ATOM 913 C C . LEU A 1 112 ? 7.786 -9.141 -14.353 1.00 87.44 112 LEU A C 1
ATOM 915 O O . LEU A 1 112 ? 8.092 -9.373 -15.521 1.00 87.44 112 LEU A O 1
ATOM 919 N N . LEU A 1 113 ? 6.750 -8.349 -14.046 1.00 81.12 113 LEU A N 1
ATOM 920 C CA . LEU A 1 113 ? 5.958 -7.651 -15.066 1.00 81.12 113 LEU A CA 1
ATOM 921 C C . LEU A 1 113 ? 6.791 -6.611 -15.831 1.00 81.12 113 LEU A C 1
ATOM 923 O O . LEU A 1 113 ? 6.624 -6.468 -17.043 1.00 81.12 113 LEU A O 1
ATOM 927 N N . GLY A 1 114 ? 7.693 -5.907 -15.143 1.00 81.25 114 GLY A N 1
ATOM 928 C CA . GLY A 1 114 ? 8.643 -4.988 -15.770 1.00 81.25 114 GLY A CA 1
ATOM 929 C C . GLY A 1 114 ? 9.609 -5.704 -16.717 1.00 81.25 114 GLY A C 1
ATOM 930 O O . GLY A 1 114 ? 9.777 -5.279 -17.859 1.00 81.25 114 GLY A O 1
ATOM 931 N N . GLU A 1 115 ? 10.183 -6.828 -16.282 1.00 87.38 115 GLU A N 1
ATOM 932 C CA . GLU A 1 115 ? 11.087 -7.652 -17.098 1.00 87.38 115 GLU A CA 1
ATOM 933 C C . GLU A 1 115 ? 10.390 -8.198 -18.359 1.00 87.38 115 GLU A C 1
ATOM 935 O O . GLU A 1 115 ? 10.946 -8.140 -19.458 1.00 87.38 115 GLU A O 1
ATOM 940 N N . LEU A 1 116 ? 9.136 -8.650 -18.237 1.00 82.75 116 LEU A N 1
ATOM 941 C CA . LEU A 1 116 ? 8.346 -9.140 -19.37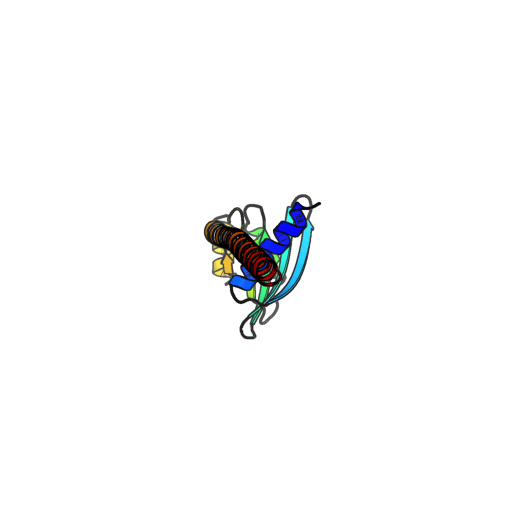3 1.00 82.75 116 LEU A CA 1
ATOM 942 C C . LEU A 1 116 ? 8.037 -8.039 -20.401 1.00 82.75 116 LEU A C 1
ATOM 944 O O . LEU A 1 116 ? 8.027 -8.297 -21.610 1.00 82.75 116 LEU A O 1
ATOM 948 N N . LYS A 1 117 ? 7.798 -6.806 -19.939 1.00 85.44 117 LYS A N 1
ATOM 949 C CA . LYS A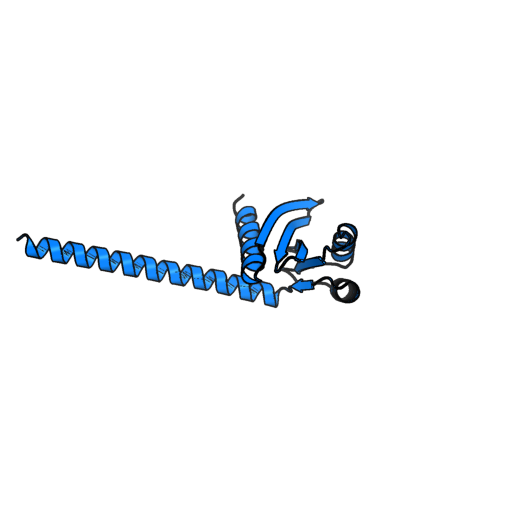 1 117 ? 7.559 -5.661 -20.825 1.00 85.44 117 LYS A CA 1
ATOM 950 C C . LYS A 1 117 ? 8.781 -5.378 -21.699 1.00 85.44 117 LYS A C 1
ATOM 952 O O . LYS A 1 117 ? 8.628 -5.250 -22.907 1.00 85.44 117 LYS A O 1
ATOM 957 N N . ILE A 1 118 ? 9.982 -5.385 -21.116 1.00 83.00 118 ILE A N 1
ATOM 958 C CA . ILE A 1 118 ? 11.241 -5.178 -21.854 1.00 83.00 118 ILE A CA 1
ATOM 959 C C . ILE A 1 118 ? 11.395 -6.218 -22.970 1.00 83.00 118 ILE A C 1
ATOM 961 O O . ILE A 1 118 ? 11.749 -5.874 -24.096 1.00 83.00 118 ILE A O 1
ATOM 965 N N . TYR A 1 119 ? 11.091 -7.487 -22.681 1.00 81.56 119 TYR A N 1
ATOM 966 C CA . TYR A 1 119 ? 11.155 -8.547 -23.687 1.00 81.56 119 TYR A CA 1
ATOM 967 C C . TYR A 1 119 ? 10.153 -8.328 -24.831 1.00 81.56 119 TYR A C 1
ATOM 969 O O . TYR A 1 119 ? 10.487 -8.513 -26.001 1.00 81.56 119 TYR A O 1
ATOM 977 N N . THR A 1 120 ? 8.934 -7.902 -24.497 1.00 81.44 120 THR A N 1
ATOM 978 C CA . THR A 1 120 ? 7.876 -7.631 -25.482 1.00 81.44 120 THR A CA 1
ATOM 979 C C . THR A 1 120 ? 8.238 -6.440 -26.369 1.00 81.44 120 THR A C 1
ATOM 981 O O . THR A 1 120 ? 8.132 -6.536 -27.591 1.00 81.44 120 THR A O 1
ATOM 984 N N . ASP A 1 121 ? 8.732 -5.353 -25.775 1.00 89.38 121 ASP A N 1
ATOM 985 C CA . ASP A 1 121 ? 9.158 -4.152 -26.497 1.00 89.38 121 ASP A CA 1
ATOM 986 C C . ASP A 1 121 ? 10.334 -4.467 -27.443 1.00 89.38 121 ASP A C 1
ATOM 988 O O . ASP A 1 121 ? 10.331 -4.049 -28.602 1.00 89.38 121 ASP A O 1
ATOM 992 N N . LEU A 1 122 ? 11.300 -5.286 -27.001 1.00 87.38 122 LEU A N 1
ATOM 993 C CA . LEU A 1 122 ? 12.406 -5.753 -27.844 1.00 87.38 122 LEU A CA 1
ATOM 994 C C . LEU A 1 122 ? 11.915 -6.620 -29.013 1.00 87.38 122 LEU A C 1
ATOM 996 O O . LEU A 1 122 ? 12.383 -6.461 -30.140 1.00 87.38 122 LEU A O 1
ATOM 1000 N N . HIS A 1 123 ? 10.972 -7.531 -28.763 1.00 87.56 123 HIS A N 1
ATOM 1001 C CA . HIS A 1 123 ? 10.390 -8.370 -29.810 1.00 87.56 123 HIS A CA 1
ATOM 1002 C C . HIS A 1 123 ? 9.669 -7.531 -30.874 1.00 87.56 123 HIS A C 1
ATOM 1004 O O . HIS A 1 123 ? 9.891 -7.735 -32.068 1.00 87.56 123 HIS A O 1
ATOM 1010 N N . MET A 1 124 ? 8.861 -6.555 -30.449 1.00 91.94 124 MET A N 1
ATOM 1011 C CA . MET A 1 124 ? 8.164 -5.636 -31.354 1.00 91.94 124 MET A CA 1
ATOM 1012 C C . MET A 1 124 ? 9.143 -4.801 -32.188 1.00 91.94 124 MET A C 1
ATOM 1014 O O . MET A 1 124 ? 8.959 -4.689 -33.399 1.00 91.94 124 MET A O 1
ATOM 1018 N N . ALA A 1 125 ? 10.220 -4.294 -31.580 1.00 91.38 125 ALA A N 1
ATOM 1019 C CA . ALA A 1 125 ? 11.265 -3.566 -32.301 1.00 91.38 125 ALA A CA 1
ATOM 1020 C C . ALA A 1 125 ? 11.976 -4.444 -33.351 1.00 91.38 125 ALA A C 1
ATOM 1022 O O . ALA A 1 125 ? 12.234 -3.995 -34.467 1.00 91.38 125 ALA A O 1
ATOM 1023 N N . LEU A 1 126 ? 12.264 -5.714 -33.037 1.00 91.88 126 LEU A N 1
ATOM 1024 C CA . LEU A 1 126 ? 12.870 -6.652 -33.992 1.00 91.88 126 LEU A CA 1
ATOM 1025 C C . LEU A 1 126 ? 11.945 -6.960 -35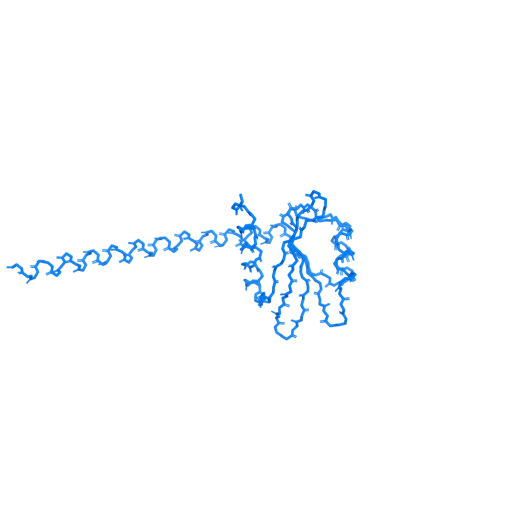.177 1.00 91.88 126 LEU A C 1
ATOM 1027 O O . LEU A 1 126 ? 12.415 -7.031 -36.314 1.00 91.88 126 LEU A O 1
ATOM 1031 N N . LEU A 1 127 ? 10.643 -7.127 -34.926 1.00 91.88 127 LEU A N 1
ATOM 1032 C CA . LEU A 1 127 ? 9.646 -7.319 -35.982 1.00 91.88 127 LEU A CA 1
ATOM 1033 C C . LEU A 1 127 ? 9.571 -6.105 -36.911 1.00 91.88 127 LEU A C 1
ATOM 1035 O O . LEU A 1 127 ? 9.569 -6.272 -38.129 1.00 91.88 127 LEU A O 1
ATOM 1039 N N . GLU A 1 128 ? 9.573 -4.894 -36.354 1.00 93.81 128 GLU A N 1
ATOM 1040 C CA . GLU A 1 128 ? 9.565 -3.655 -37.135 1.00 93.81 128 GLU A CA 1
ATOM 1041 C C . GLU A 1 128 ? 10.811 -3.536 -38.029 1.00 93.81 1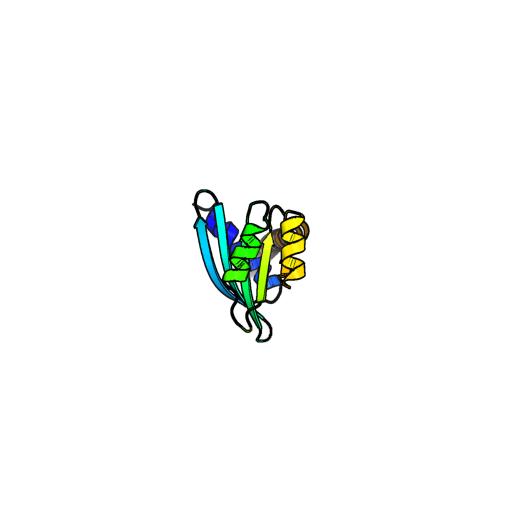28 GLU A C 1
ATOM 1043 O O . GLU A 1 128 ? 10.707 -3.213 -39.215 1.00 93.81 128 GLU A O 1
ATOM 1048 N N . VAL A 1 129 ? 11.993 -3.875 -37.501 1.00 92.25 129 VAL A N 1
ATOM 1049 C CA . VAL A 1 129 ? 13.236 -3.919 -38.287 1.00 92.25 129 VAL A CA 1
ATOM 1050 C C . VAL A 1 129 ? 13.147 -4.951 -39.417 1.00 92.25 129 VAL A C 1
ATOM 1052 O O . VAL A 1 129 ? 13.522 -4.649 -40.551 1.00 92.25 129 VAL A O 1
ATOM 1055 N N . ALA A 1 130 ? 12.633 -6.154 -39.146 1.00 92.50 130 ALA A N 1
ATOM 1056 C CA . ALA A 1 130 ? 12.480 -7.199 -40.159 1.00 92.50 130 ALA A CA 1
ATOM 1057 C C . ALA A 1 130 ? 11.504 -6.793 -41.279 1.00 92.50 130 ALA A C 1
ATOM 1059 O O . ALA A 1 130 ? 11.780 -7.027 -42.461 1.00 92.50 130 ALA A O 1
ATOM 1060 N N . ASP A 1 131 ? 10.396 -6.140 -40.927 1.00 93.94 131 ASP A N 1
ATOM 1061 C CA . ASP A 1 131 ? 9.427 -5.614 -41.890 1.00 93.94 131 ASP A CA 1
ATOM 1062 C C . ASP A 1 131 ? 10.030 -4.509 -42.764 1.00 93.94 131 ASP A C 1
ATOM 1064 O O . ASP A 1 131 ? 9.844 -4.517 -43.987 1.00 93.94 131 ASP A O 1
ATOM 1068 N N . ASN A 1 132 ? 10.802 -3.597 -42.169 1.00 90.81 132 ASN A N 1
ATOM 1069 C CA . ASN A 1 132 ? 11.499 -2.540 -42.900 1.00 90.81 132 ASN A CA 1
ATOM 1070 C C . ASN A 1 132 ? 12.545 -3.110 -43.873 1.00 90.81 132 ASN A C 1
ATOM 1072 O O . ASN A 1 132 ? 12.594 -2.692 -45.032 1.00 90.81 132 ASN A O 1
ATOM 1076 N N . LEU A 1 133 ? 13.316 -4.124 -43.461 1.00 89.69 133 LEU A N 1
ATOM 1077 C CA . LEU A 1 133 ? 14.257 -4.826 -44.346 1.00 89.69 133 LEU A CA 1
ATOM 1078 C C . LEU A 1 133 ? 13.540 -5.508 -45.522 1.00 89.69 133 LEU A C 1
ATOM 1080 O O . LEU A 1 133 ? 13.975 -5.395 -46.668 1.00 89.69 133 LEU A O 1
ATOM 1084 N N . LYS A 1 134 ? 12.412 -6.183 -45.269 1.00 90.06 134 LYS A N 1
ATOM 1085 C CA . LYS A 1 134 ? 11.621 -6.857 -46.312 1.00 90.06 134 LYS A CA 1
ATOM 1086 C C . LYS A 1 134 ? 11.048 -5.881 -47.341 1.00 90.06 134 LYS A C 1
ATOM 1088 O O . LYS A 1 134 ? 10.955 -6.237 -48.515 1.00 90.06 134 LYS A O 1
ATOM 1093 N N . ARG A 1 135 ? 10.638 -4.679 -46.918 1.00 85.62 135 ARG A N 1
ATOM 1094 C CA . ARG A 1 135 ? 10.194 -3.612 -47.831 1.00 85.62 135 ARG A CA 1
ATOM 1095 C C . ARG A 1 135 ? 11.351 -3.115 -48.696 1.00 85.62 135 ARG A C 1
ATOM 1097 O O . ARG A 1 135 ? 11.196 -3.094 -49.910 1.00 85.62 135 ARG A O 1
ATOM 1104 N N . GLY A 1 136 ? 12.520 -2.869 -48.101 1.00 80.56 136 GLY A N 1
ATOM 1105 C CA . GLY A 1 136 ? 13.720 -2.453 -48.836 1.00 80.56 136 GLY A CA 1
ATOM 1106 C C . GLY A 1 136 ? 14.157 -3.437 -49.931 1.00 80.56 136 GLY A C 1
ATOM 1107 O O . GLY A 1 136 ? 14.551 -3.010 -51.007 1.00 80.56 136 GLY A O 1
ATOM 1108 N N . PHE A 1 137 ? 14.014 -4.752 -49.718 1.00 80.94 137 PHE A N 1
ATOM 1109 C CA . PHE A 1 137 ? 14.301 -5.756 -50.758 1.00 80.94 137 PHE A CA 1
ATOM 1110 C C . PHE A 1 137 ? 13.280 -5.810 -51.906 1.00 80.94 137 PHE A C 1
ATOM 1112 O O . PHE A 1 137 ? 13.601 -6.359 -52.951 1.00 80.94 137 PHE A O 1
ATOM 1119 N N . LYS A 1 138 ? 12.050 -5.310 -51.725 1.00 75.44 138 LYS A N 1
ATOM 1120 C CA . LYS A 1 138 ? 11.020 -5.290 -52.784 1.00 75.44 138 LYS A CA 1
ATOM 1121 C C . LYS A 1 138 ? 11.109 -4.068 -53.697 1.00 75.44 138 LYS A C 1
ATOM 1123 O O . LYS A 1 138 ? 10.471 -4.059 -54.744 1.00 75.44 138 LYS A O 1
ATOM 1128 N N . GLU A 1 139 ? 11.814 -3.034 -53.258 1.00 69.62 139 GLU A N 1
ATOM 1129 C CA . GLU A 1 139 ? 11.983 -1.772 -53.985 1.00 69.62 139 GLU A CA 1
ATOM 1130 C C . GLU A 1 139 ? 13.244 -1.763 -54.870 1.00 69.62 139 GLU A C 1
ATOM 1132 O O . GLU A 1 139 ? 13.454 -0.809 -55.618 1.00 69.62 139 GLU A O 1
ATOM 1137 N N . ILE A 1 140 ? 14.052 -2.831 -54.803 1.00 61.03 140 ILE A N 1
ATOM 1138 C CA . ILE A 1 140 ? 15.217 -3.121 -55.658 1.00 61.03 140 ILE A CA 1
ATOM 1139 C C . ILE A 1 140 ? 14.800 -4.121 -56.737 1.00 61.03 140 ILE A C 1
ATOM 1141 O O . ILE A 1 140 ? 15.174 -3.901 -57.911 1.00 61.03 140 ILE A O 1
#

Sequence (140 aa):
MERGLELEEDVRFIAEKLGFKVEWCERLKIGDDEFFKMFLLKDGGKYVAKAFFREVDEIDVKTLLSELYEDIRGMIFAFEGCTKEALACANSNGVKVYDREYIANRLNIKKLLGELKIYTDLHMALLEVADNLKRGFKEI

pLDDT: mean 90.89, std 7.93, range [49.03, 97.44]